Protein AF-A0A4Y7QHL7-F1 (afdb_monomer_lite)

Organism: NCBI:txid50990

Secondary structure (DSSP, 8-state):
-----EEEEEEPTTTHHHHGGG--EE-TT--EEEEEETT--HHHHHHHHHTEE-TT--EEEEEPPTTSPPPPHHHHHHHHHHHHHH-TT--EEEEEPPPTTS---------

Radius of gyration: 14.71 Å; chains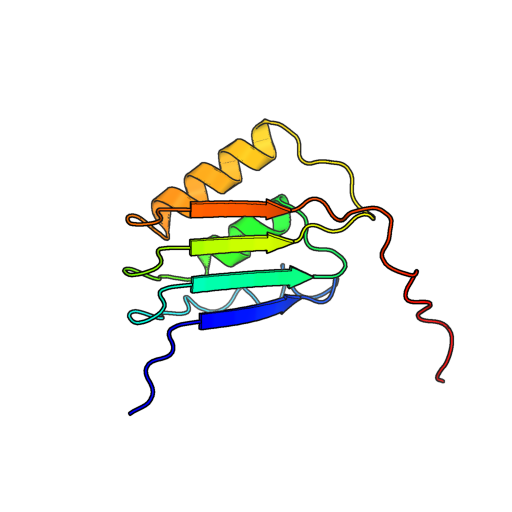: 1; bounding box: 39×30×44 Å

Structure (mmCIF, N/CA/C/O backbone):
data_AF-A0A4Y7QHL7-F1
#
_entry.id   AF-A0A4Y7QHL7-F1
#
loop_
_atom_site.group_PDB
_atom_site.id
_atom_site.type_symbol
_atom_site.label_atom_id
_atom_site.label_alt_id
_atom_site.label_comp_id
_atom_site.label_asym_id
_atom_site.label_entity_id
_atom_site.label_seq_id
_atom_site.pdbx_PDB_ins_code
_atom_site.Cartn_x
_atom_site.Cartn_y
_atom_site.Cartn_z
_atom_site.occupancy
_atom_site.B_iso_or_equiv
_atom_site.auth_seq_id
_atom_site.auth_comp_id
_atom_site.auth_asym_id
_atom_site.auth_atom_id
_atom_site.pdbx_PDB_model_num
ATOM 1 N N . MET A 1 1 ? -24.577 -5.553 9.938 1.00 41.25 1 MET A N 1
ATOM 2 C CA . MET A 1 1 ? -23.718 -4.530 9.308 1.00 41.25 1 MET A CA 1
ATOM 3 C C . MET A 1 1 ? -22.376 -5.187 9.031 1.00 41.25 1 MET A C 1
ATOM 5 O O . MET A 1 1 ? -21.834 -5.781 9.951 1.00 41.25 1 MET A O 1
ATOM 9 N N . ARG A 1 2 ? -21.902 -5.209 7.781 1.00 48.53 2 ARG A N 1
ATOM 10 C CA . ARG A 1 2 ? -20.584 -5.761 7.433 1.00 48.53 2 ARG A CA 1
ATOM 11 C C . ARG A 1 2 ? -19.653 -4.568 7.238 1.00 48.53 2 ARG A C 1
ATOM 13 O O . ARG A 1 2 ? -19.813 -3.848 6.261 1.00 48.53 2 ARG A O 1
ATOM 20 N N . HIS A 1 3 ? -18.790 -4.301 8.215 1.00 60.62 3 HIS A N 1
ATOM 21 C CA . HIS A 1 3 ? -17.778 -3.254 8.090 1.00 60.62 3 HIS A CA 1
ATOM 22 C C . HIS A 1 3 ? -16.747 -3.708 7.055 1.00 60.62 3 HIS A C 1
ATOM 24 O O . HIS A 1 3 ? -16.332 -4.867 7.066 1.00 60.62 3 HIS A O 1
ATOM 30 N N . LEU A 1 4 ? -16.395 -2.828 6.119 1.00 61.91 4 LEU A N 1
ATOM 31 C CA . LEU A 1 4 ? -15.376 -3.116 5.116 1.00 61.91 4 LEU A CA 1
ATOM 32 C C . LEU A 1 4 ? -14.014 -3.085 5.819 1.00 61.91 4 LEU A C 1
ATOM 34 O O . LEU A 1 4 ? -13.562 -2.010 6.203 1.00 61.91 4 LEU A O 1
ATOM 38 N N . ILE A 1 5 ? -13.423 -4.263 6.033 1.00 73.50 5 ILE A N 1
ATOM 39 C CA . ILE A 1 5 ? -12.127 -4.463 6.713 1.00 73.50 5 ILE A CA 1
ATOM 40 C C . ILE A 1 5 ? -10.990 -4.565 5.687 1.00 73.50 5 ILE A C 1
ATOM 42 O O . ILE A 1 5 ? -9.855 -4.189 5.972 1.00 73.50 5 ILE A O 1
ATOM 46 N N . THR A 1 6 ? -11.302 -5.042 4.480 1.00 73.56 6 THR A N 1
ATOM 47 C CA . THR A 1 6 ? -10.349 -5.263 3.388 1.00 73.56 6 THR A CA 1
ATOM 48 C C . THR A 1 6 ? -10.898 -4.683 2.090 1.00 73.56 6 THR A C 1
ATOM 50 O O . THR A 1 6 ? -12.095 -4.810 1.822 1.00 73.56 6 THR A O 1
ATOM 53 N N . LEU A 1 7 ? -10.033 -4.032 1.313 1.00 74.50 7 LEU A N 1
ATOM 54 C CA . LEU A 1 7 ? -10.344 -3.464 0.005 1.00 74.50 7 LEU A CA 1
ATOM 55 C C . LEU A 1 7 ? -9.221 -3.805 -0.971 1.00 74.50 7 LEU A C 1
ATOM 57 O O . LEU A 1 7 ? -8.090 -3.363 -0.769 1.00 74.50 7 LEU A O 1
ATOM 61 N N . ASP A 1 8 ? -9.576 -4.511 -2.040 1.00 69.69 8 ASP A N 1
ATOM 62 C CA . ASP A 1 8 ? -8.670 -4.879 -3.123 1.00 69.69 8 ASP A CA 1
ATOM 63 C C . ASP A 1 8 ? -9.087 -4.121 -4.390 1.00 69.69 8 ASP A C 1
ATOM 65 O O . ASP A 1 8 ? -10.242 -4.202 -4.818 1.00 69.69 8 ASP A O 1
ATOM 69 N N . ILE A 1 9 ? -8.169 -3.341 -4.966 1.00 66.12 9 ILE A N 1
ATOM 70 C CA . ILE A 1 9 ? -8.416 -2.561 -6.188 1.00 66.12 9 ILE A CA 1
ATOM 71 C C . ILE A 1 9 ? -7.452 -3.025 -7.273 1.00 66.12 9 ILE A C 1
ATOM 73 O O . ILE A 1 9 ? -6.239 -2.994 -7.071 1.00 66.12 9 ILE A O 1
ATOM 77 N N . LEU A 1 10 ? -8.004 -3.400 -8.429 1.00 62.56 10 LEU A N 1
ATOM 78 C CA . LEU A 1 10 ? -7.246 -3.689 -9.640 1.00 62.56 10 LEU A CA 1
ATOM 79 C C . LEU A 1 10 ? -7.250 -2.459 -10.558 1.00 62.56 10 LEU A C 1
ATOM 81 O O . LEU A 1 10 ? -8.318 -2.017 -10.979 1.00 62.56 10 LEU A O 1
ATOM 85 N N . PHE A 1 11 ? -6.076 -1.921 -10.884 1.00 62.78 11 PHE A N 1
ATOM 86 C CA . PHE A 1 11 ? -5.939 -0.817 -11.834 1.00 62.78 11 PHE A CA 1
ATOM 87 C C . PHE A 1 11 ? -5.521 -1.313 -13.220 1.00 62.78 11 PHE A C 1
ATOM 89 O O . PHE A 1 11 ? -4.503 -1.996 -13.379 1.00 62.78 11 PHE A O 1
ATOM 96 N N . GLU A 1 12 ? -6.278 -0.906 -14.240 1.00 56.41 12 GLU A N 1
ATOM 97 C CA . GLU A 1 12 ? -5.841 -1.003 -15.630 1.00 56.41 12 GLU A CA 1
ATOM 98 C C . GLU A 1 12 ? -4.874 0.147 -15.981 1.00 56.41 12 GLU A C 1
ATOM 100 O O . GLU A 1 12 ? -4.987 1.246 -15.425 1.00 56.41 12 GLU A O 1
ATOM 105 N N . PRO A 1 13 ? -3.931 -0.062 -16.923 1.00 52.84 13 PRO A N 1
ATOM 106 C CA . PRO A 1 13 ? -2.844 0.879 -17.219 1.00 52.84 13 PRO A CA 1
ATOM 107 C C . PRO A 1 13 ? -3.257 2.306 -17.590 1.00 52.84 13 PRO A C 1
ATOM 109 O O . PRO A 1 13 ? -2.447 3.226 -17.507 1.00 52.84 13 PRO A O 1
ATOM 112 N N . VAL A 1 14 ? -4.497 2.495 -18.034 1.00 53.38 14 VAL A N 1
ATOM 113 C CA . VAL A 1 14 ? -4.973 3.748 -18.632 1.00 53.38 14 VAL A CA 1
ATOM 114 C C . VAL A 1 14 ? -5.631 4.674 -17.597 1.00 53.38 14 VAL A C 1
ATOM 116 O O . VAL A 1 14 ? -5.839 5.856 -17.873 1.00 53.38 14 VAL A O 1
ATOM 119 N N . ASP A 1 15 ? -5.936 4.184 -16.390 1.00 52.84 15 ASP A N 1
ATOM 120 C CA . ASP A 1 15 ? -6.930 4.857 -15.547 1.00 52.84 15 ASP A CA 1
ATOM 121 C C . ASP A 1 15 ? -6.366 5.594 -14.315 1.00 52.84 15 ASP A C 1
ATOM 123 O O . ASP A 1 15 ? -6.934 6.599 -13.896 1.00 52.84 15 ASP A O 1
ATOM 127 N N . VAL A 1 16 ? -5.202 5.215 -13.770 1.00 50.53 16 VAL A N 1
ATOM 128 C CA . VAL A 1 16 ? -4.759 5.689 -12.432 1.00 50.53 16 VAL A CA 1
ATOM 129 C C . VAL A 1 16 ? -4.633 7.218 -12.311 1.00 50.53 16 VAL A C 1
ATOM 131 O O . VAL A 1 16 ? -5.030 7.804 -11.305 1.00 50.53 16 VAL A O 1
ATOM 134 N N . ALA A 1 17 ? -4.133 7.903 -13.344 1.00 47.50 17 ALA A N 1
ATOM 135 C CA . ALA A 1 17 ? -3.999 9.365 -13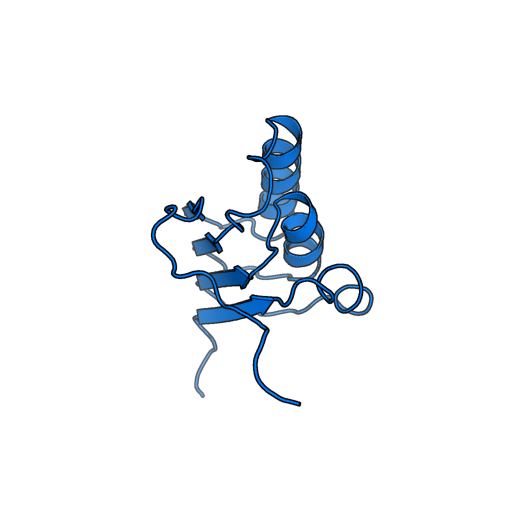.329 1.00 47.50 17 ALA A CA 1
ATOM 136 C C . ALA A 1 17 ? -5.312 10.111 -13.660 1.00 47.50 17 ALA A C 1
ATOM 138 O O . ALA A 1 17 ? -5.424 11.320 -13.418 1.00 47.50 17 ALA A O 1
ATOM 139 N N . THR A 1 18 ? -6.292 9.411 -14.237 1.00 48.75 18 THR A N 1
ATOM 140 C CA . THR A 1 18 ? -7.497 9.994 -14.844 1.00 48.75 18 THR A CA 1
ATOM 141 C C . THR A 1 18 ? -8.719 9.849 -13.939 1.00 48.75 18 THR A C 1
ATOM 143 O O . THR A 1 18 ? -9.465 10.818 -13.775 1.00 48.75 18 THR A O 1
ATOM 146 N N . THR A 1 19 ? -8.898 8.698 -13.283 1.00 50.69 19 THR A N 1
ATOM 147 C CA . THR A 1 19 ? -10.046 8.435 -12.392 1.00 50.69 19 THR A CA 1
ATOM 148 C C . THR A 1 19 ? -9.881 9.016 -10.990 1.00 50.69 19 THR A C 1
ATOM 150 O O . THR A 1 19 ? -10.871 9.378 -10.356 1.00 50.69 19 THR A O 1
ATOM 153 N N . VAL A 1 20 ? -8.648 9.198 -10.512 1.00 53.44 20 VAL A N 1
ATOM 154 C CA . VAL A 1 20 ? -8.380 9.642 -9.132 1.00 53.44 20 VAL A CA 1
ATOM 155 C C . VAL A 1 20 ? -8.566 11.161 -8.931 1.00 53.44 20 VAL A C 1
ATOM 157 O O . VAL A 1 20 ? -8.686 11.656 -7.813 1.00 53.44 20 VAL A O 1
ATOM 160 N N . LYS A 1 21 ? -8.716 11.934 -10.013 1.00 49.47 21 LYS A N 1
ATOM 161 C CA . LYS A 1 21 ? -8.805 13.407 -9.980 1.00 49.47 21 LYS A CA 1
ATOM 162 C C . LYS A 1 21 ? -10.089 14.016 -9.384 1.00 49.47 21 LYS A C 1
ATOM 164 O O . LYS A 1 21 ? -10.248 15.232 -9.489 1.00 49.47 21 LYS A O 1
ATOM 169 N N . ARG A 1 22 ? -11.033 13.259 -8.802 1.00 51.72 22 ARG A N 1
ATOM 170 C CA . ARG A 1 22 ? -12.349 13.832 -8.416 1.00 51.72 22 ARG A CA 1
ATOM 171 C C . ARG A 1 22 ? -12.876 13.586 -7.003 1.00 51.72 22 ARG A C 1
ATOM 173 O O . ARG A 1 22 ? -13.922 14.150 -6.690 1.00 51.72 22 ARG A O 1
ATOM 180 N N . GLY A 1 23 ? -12.185 12.873 -6.118 1.00 58.44 23 GLY A N 1
ATOM 181 C CA . GLY A 1 23 ? -12.666 12.786 -4.736 1.00 58.44 23 GLY A CA 1
ATOM 182 C C . GLY A 1 23 ? -11.736 12.061 -3.778 1.00 58.44 23 GLY A C 1
ATOM 183 O O . GLY A 1 23 ? -11.033 11.140 -4.174 1.00 58.44 23 GLY A O 1
ATOM 184 N N . ILE A 1 24 ? -11.779 12.482 -2.512 1.00 68.19 24 ILE A N 1
ATOM 185 C CA . ILE A 1 24 ? -11.178 11.755 -1.394 1.00 68.19 24 ILE A CA 1
ATOM 186 C C . ILE A 1 24 ? -12.151 10.641 -0.995 1.00 68.19 24 ILE A C 1
ATOM 188 O O . ILE A 1 24 ? -13.307 10.903 -0.652 1.00 68.19 24 ILE A O 1
ATOM 192 N N . ILE A 1 25 ? -11.691 9.396 -1.047 1.00 74.75 25 ILE A N 1
ATOM 193 C CA . ILE A 1 25 ? -12.432 8.214 -0.619 1.00 74.75 25 ILE A CA 1
ATOM 194 C C . ILE A 1 25 ? -12.140 7.991 0.868 1.00 74.75 25 ILE A C 1
ATOM 196 O O . ILE A 1 25 ? -11.030 7.630 1.251 1.00 74.75 25 ILE A O 1
ATOM 200 N N . ARG A 1 26 ? -13.151 8.210 1.716 1.00 75.75 26 ARG A N 1
ATOM 201 C CA . ARG A 1 26 ? -13.063 8.008 3.171 1.00 75.75 26 ARG A CA 1
ATOM 202 C C . ARG A 1 26 ? -13.545 6.618 3.552 1.00 75.75 26 ARG A C 1
ATOM 204 O O . ARG A 1 26 ? -14.721 6.305 3.362 1.00 75.75 26 ARG A O 1
ATOM 211 N N . LEU A 1 27 ? -12.663 5.804 4.126 1.00 79.38 27 LEU A N 1
ATOM 212 C CA . LEU A 1 27 ? -12.982 4.441 4.569 1.00 79.38 27 LEU A CA 1
ATOM 213 C C . LEU A 1 27 ? -12.497 4.217 6.008 1.00 79.38 27 LEU A C 1
ATOM 215 O O . LEU A 1 27 ? -11.507 3.525 6.239 1.00 79.38 27 LEU A O 1
ATOM 219 N N . PRO A 1 28 ? -13.208 4.768 7.008 1.00 74.31 28 PRO A N 1
ATOM 220 C CA . PRO A 1 28 ? -12.738 4.784 8.391 1.00 74.31 28 PRO A CA 1
ATOM 221 C C . PRO A 1 28 ? -12.681 3.398 9.043 1.00 74.31 28 PRO A C 1
ATOM 223 O O . PRO A 1 28 ? -12.034 3.250 10.067 1.00 74.31 28 PRO A O 1
ATOM 226 N N . SER A 1 29 ? -13.347 2.374 8.499 1.00 82.00 29 SER A N 1
ATOM 227 C CA . SER A 1 29 ? -13.290 1.005 9.037 1.00 82.00 29 SER A CA 1
ATOM 228 C C . SER A 1 29 ? -12.250 0.110 8.363 1.00 82.00 29 SER A C 1
ATOM 230 O O . SER A 1 29 ? -12.164 -1.065 8.713 1.00 82.00 29 SER A O 1
ATOM 232 N N . LEU A 1 30 ? -11.529 0.619 7.360 1.00 81.94 30 LEU A N 1
ATOM 233 C CA . LEU A 1 30 ? -10.635 -0.196 6.550 1.00 81.94 30 LEU A CA 1
ATOM 234 C C . LEU A 1 30 ? -9.345 -0.497 7.316 1.00 81.94 30 LEU A C 1
ATOM 236 O O . LEU A 1 30 ? -8.613 0.423 7.663 1.00 81.94 30 LEU A O 1
ATOM 240 N N . GLU A 1 31 ? -9.052 -1.777 7.542 1.00 83.56 31 GLU A N 1
ATOM 241 C CA . GLU A 1 31 ? -7.835 -2.215 8.240 1.00 83.56 31 GLU A CA 1
ATOM 242 C C . GLU A 1 31 ? -6.736 -2.651 7.268 1.00 83.56 31 GLU A C 1
ATOM 244 O O . GLU A 1 31 ? -5.548 -2.526 7.572 1.00 83.56 31 GLU A O 1
ATOM 249 N N . LYS A 1 32 ? -7.124 -3.175 6.101 1.00 82.44 32 LYS A N 1
ATOM 250 C CA . LYS A 1 32 ? -6.208 -3.679 5.077 1.00 82.44 32 LYS A CA 1
ATOM 251 C C . LYS A 1 32 ? -6.590 -3.166 3.697 1.00 82.44 32 LYS A C 1
ATOM 253 O O . LYS A 1 32 ? -7.768 -3.157 3.340 1.00 82.44 32 LYS A O 1
ATOM 258 N N . ARG A 1 33 ? -5.587 -2.795 2.909 1.00 79.12 33 ARG A N 1
ATOM 259 C CA . ARG A 1 33 ? -5.761 -2.355 1.528 1.00 79.12 33 ARG A CA 1
ATOM 260 C C . ARG A 1 33 ? -4.729 -3.016 0.633 1.00 79.12 33 ARG A C 1
ATOM 262 O O . ARG A 1 33 ? -3.541 -2.956 0.942 1.00 79.12 33 ARG A O 1
ATOM 269 N N . THR A 1 34 ? -5.205 -3.546 -0.483 1.00 79.50 34 THR A N 1
ATOM 270 C CA . THR A 1 34 ? -4.373 -4.122 -1.535 1.00 79.50 34 THR A CA 1
ATOM 271 C C . THR A 1 34 ? -4.607 -3.363 -2.831 1.00 79.50 34 THR A C 1
ATOM 273 O O . THR A 1 34 ? -5.749 -3.095 -3.219 1.00 79.50 34 THR A O 1
ATOM 276 N N . ILE A 1 35 ? -3.523 -2.991 -3.499 1.00 75.06 35 ILE A N 1
ATOM 277 C CA . ILE A 1 35 ? -3.543 -2.390 -4.825 1.00 75.06 35 ILE A CA 1
ATOM 278 C C . ILE A 1 35 ? -2.764 -3.298 -5.770 1.00 75.06 35 ILE A C 1
ATOM 280 O O . ILE A 1 35 ? -1.559 -3.467 -5.621 1.00 75.06 35 ILE A O 1
ATOM 284 N N . CYS A 1 36 ? -3.446 -3.833 -6.772 1.00 68.25 36 CYS A N 1
ATOM 285 C CA . CYS A 1 36 ? -2.833 -4.637 -7.824 1.00 68.25 36 CYS A CA 1
ATOM 286 C C . CYS A 1 36 ? -3.044 -3.930 -9.167 1.00 68.25 36 CYS A C 1
ATOM 288 O O . CYS A 1 36 ? -4.043 -3.233 -9.358 1.00 68.25 36 CYS A O 1
ATOM 290 N N . GLY A 1 37 ? -2.151 -4.098 -10.141 1.00 63.75 37 GLY A N 1
ATOM 291 C CA . GLY A 1 37 ? -2.402 -3.541 -11.471 1.00 63.75 37 GLY A CA 1
ATOM 292 C C . GLY A 1 37 ? -1.332 -3.847 -12.507 1.00 63.75 37 GLY A C 1
ATOM 293 O O . GLY A 1 37 ? -0.138 -3.810 -12.224 1.00 63.75 37 GLY A O 1
ATOM 294 N N . ILE A 1 38 ? -1.775 -4.070 -13.748 1.00 55.09 38 ILE A N 1
ATOM 295 C CA . ILE A 1 38 ? -0.924 -4.473 -14.885 1.00 55.09 38 ILE A CA 1
ATOM 296 C C . ILE A 1 38 ? 0.120 -3.395 -15.240 1.00 55.09 38 ILE A C 1
ATOM 298 O O . ILE A 1 38 ? 1.162 -3.717 -15.806 1.00 55.09 38 ILE A O 1
ATOM 302 N N . ALA A 1 39 ? -0.098 -2.132 -14.858 1.00 58.53 39 ALA A N 1
ATOM 303 C CA . ALA A 1 39 ? 0.898 -1.058 -14.963 1.00 58.53 39 ALA A CA 1
ATOM 304 C C . ALA A 1 39 ? 1.044 -0.259 -13.660 1.00 58.53 39 ALA A C 1
ATOM 306 O O . ALA A 1 39 ? 1.267 0.951 -13.688 1.00 58.53 39 ALA A O 1
ATOM 307 N N . CYS A 1 40 ? 0.890 -0.923 -12.513 1.00 67.88 40 CYS A N 1
ATOM 308 C CA . CYS A 1 40 ? 1.075 -0.262 -11.232 1.00 67.88 40 CYS A CA 1
ATOM 309 C C . CYS A 1 40 ? 2.559 0.092 -11.047 1.00 67.88 40 CYS A C 1
ATOM 311 O O . CYS A 1 40 ? 3.411 -0.774 -10.850 1.00 67.88 40 CYS A O 1
ATOM 313 N N . VAL A 1 41 ? 2.870 1.380 -11.162 1.00 72.19 41 VAL A N 1
ATOM 314 C CA . VAL A 1 41 ? 4.203 1.956 -10.939 1.00 72.19 41 VAL A CA 1
ATOM 315 C C . VAL A 1 41 ? 4.182 2.790 -9.672 1.00 72.19 41 VAL A C 1
ATOM 317 O O . VAL A 1 41 ? 3.140 3.342 -9.317 1.00 72.19 41 VAL A O 1
ATOM 320 N N . VAL A 1 42 ? 5.317 2.940 -8.993 1.00 73.44 42 VAL A N 1
ATOM 321 C CA . VAL A 1 42 ? 5.366 3.690 -7.724 1.00 73.44 42 VAL A CA 1
ATOM 322 C C . VAL A 1 42 ? 4.842 5.122 -7.872 1.00 73.44 42 VAL A C 1
ATOM 324 O O . VAL A 1 42 ? 4.052 5.576 -7.048 1.00 73.44 42 VAL A O 1
ATOM 327 N N . SER A 1 43 ? 5.156 5.798 -8.977 1.00 72.94 43 SER A N 1
ATOM 328 C CA . SER A 1 43 ? 4.640 7.143 -9.264 1.00 72.94 43 SER A CA 1
ATOM 329 C C . SER A 1 43 ? 3.113 7.205 -9.424 1.00 72.94 43 SER A C 1
ATOM 331 O O . SER A 1 43 ? 2.512 8.249 -9.184 1.00 72.94 43 SER A O 1
ATOM 333 N N . SER A 1 44 ? 2.465 6.092 -9.779 1.00 74.19 44 SER A N 1
ATOM 334 C CA . SER A 1 44 ? 1.003 5.972 -9.863 1.00 74.19 44 SER A CA 1
ATOM 335 C C . SER A 1 44 ? 0.354 5.598 -8.525 1.00 74.19 44 SER A C 1
ATOM 337 O O . SER A 1 44 ? -0.829 5.867 -8.323 1.00 74.19 44 SER A O 1
ATOM 339 N N . LEU A 1 45 ? 1.125 5.047 -7.579 1.00 76.75 45 LEU A N 1
ATOM 340 C CA . LEU A 1 45 ? 0.639 4.746 -6.232 1.00 76.75 45 LEU A CA 1
ATOM 341 C C . LEU A 1 45 ? 0.423 6.012 -5.409 1.00 76.75 45 LEU A C 1
ATOM 343 O O . LEU A 1 45 ? -0.563 6.075 -4.689 1.00 76.75 45 LEU A O 1
ATOM 347 N N . ILE A 1 46 ? 1.287 7.021 -5.544 1.00 80.25 46 ILE A N 1
ATOM 348 C CA . ILE A 1 46 ? 1.186 8.288 -4.799 1.00 80.25 46 ILE A CA 1
ATOM 349 C C . ILE A 1 46 ? -0.212 8.922 -4.928 1.00 80.25 46 ILE A C 1
ATOM 351 O O . ILE A 1 46 ? -0.889 9.059 -3.912 1.00 80.25 46 ILE A O 1
ATOM 355 N N . PRO A 1 47 ? -0.738 9.213 -6.137 1.00 76.38 47 PRO A N 1
ATOM 356 C CA . PRO A 1 47 ? -2.087 9.762 -6.249 1.00 76.38 47 PRO A CA 1
ATOM 357 C C . PRO A 1 47 ? -3.162 8.800 -5.715 1.00 76.38 47 PRO A C 1
ATOM 359 O O . PRO A 1 47 ? -4.157 9.248 -5.150 1.00 76.38 47 PRO A O 1
ATOM 362 N N . ALA A 1 48 ? -2.973 7.481 -5.841 1.00 76.44 48 ALA A N 1
ATOM 363 C CA . ALA A 1 48 ? -3.897 6.484 -5.293 1.00 76.44 48 ALA A CA 1
ATOM 364 C C . ALA A 1 48 ? -3.841 6.366 -3.756 1.00 76.44 48 ALA A C 1
ATOM 366 O O . ALA A 1 48 ? -4.803 5.892 -3.143 1.00 76.44 48 ALA A O 1
ATOM 367 N N . VAL A 1 49 ? -2.736 6.760 -3.126 1.00 80.56 49 VAL A N 1
ATOM 368 C CA . VAL A 1 49 ? -2.583 6.889 -1.673 1.00 80.56 49 VAL A CA 1
ATOM 369 C C . VAL A 1 49 ? -3.215 8.198 -1.211 1.00 80.56 49 VAL A C 1
ATOM 371 O O . VAL A 1 49 ? -4.051 8.170 -0.312 1.00 80.56 49 VAL A O 1
ATOM 374 N N . ASP A 1 50 ? -2.912 9.310 -1.880 1.00 80.75 50 ASP A N 1
ATOM 375 C CA . ASP A 1 50 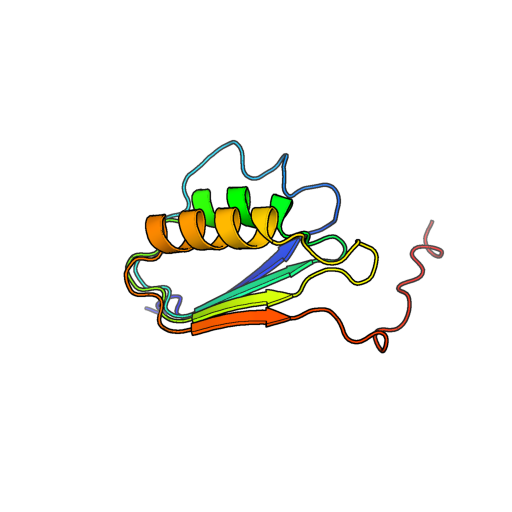? -3.438 10.643 -1.551 1.00 80.75 50 ASP A CA 1
ATOM 376 C C . ASP A 1 50 ? -4.967 10.725 -1.672 1.00 80.75 50 ASP A C 1
ATOM 378 O O . ASP A 1 50 ? -5.627 11.486 -0.965 1.00 80.75 50 ASP A O 1
ATOM 382 N N . ALA A 1 51 ? -5.562 9.930 -2.560 1.00 79.88 51 ALA A N 1
ATOM 383 C CA . ALA A 1 51 ? -7.006 9.915 -2.747 1.00 79.88 51 ALA A CA 1
ATOM 384 C C . ALA A 1 51 ? -7.784 9.134 -1.688 1.00 79.88 51 ALA A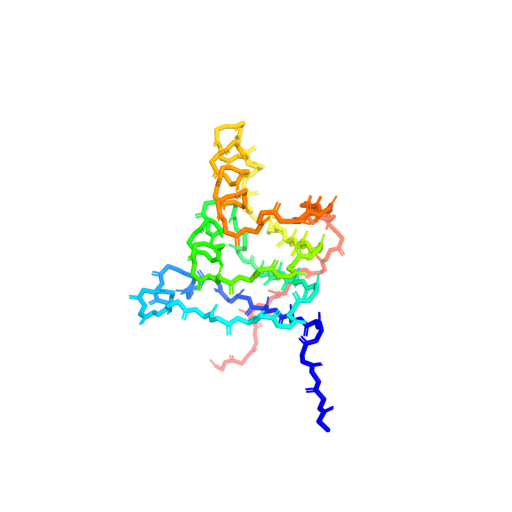 C 1
ATOM 386 O O . ALA A 1 51 ? -9.013 9.146 -1.724 1.00 79.88 51 ALA A O 1
ATOM 387 N N . PHE A 1 52 ? -7.117 8.438 -0.768 1.00 77.69 52 PHE A N 1
ATOM 388 C CA . PHE A 1 52 ? -7.785 7.652 0.261 1.00 77.69 52 PHE A CA 1
ATOM 389 C C . PHE A 1 52 ? -7.407 8.161 1.643 1.00 77.69 52 PHE A C 1
ATOM 391 O O . PHE A 1 52 ? -6.238 8.216 2.003 1.00 77.69 52 PHE A O 1
ATOM 398 N N . GLU A 1 53 ? -8.425 8.459 2.439 1.00 79.88 53 GLU A N 1
ATOM 399 C CA . GLU A 1 53 ? -8.279 8.842 3.839 1.00 79.88 53 GLU A CA 1
ATOM 400 C C . GLU A 1 53 ? -8.795 7.671 4.685 1.00 79.88 53 GLU A C 1
ATOM 402 O O . GLU A 1 53 ? -10.001 7.383 4.729 1.00 79.88 53 GLU A O 1
ATOM 407 N N . CYS A 1 54 ? -7.857 6.935 5.285 1.00 80.94 54 CYS A N 1
ATOM 408 C CA . CYS A 1 54 ? -8.135 5.711 6.033 1.00 80.94 54 CYS A CA 1
ATOM 409 C C . CYS A 1 54 ? -7.444 5.759 7.400 1.00 80.94 54 CYS A C 1
ATOM 411 O O . CYS A 1 54 ? -6.331 5.260 7.564 1.00 80.94 54 CYS A O 1
ATOM 413 N N . ASP A 1 55 ? -8.143 6.298 8.398 1.00 81.75 55 ASP A N 1
ATOM 414 C CA . ASP A 1 55 ? -7.602 6.486 9.753 1.00 81.75 55 ASP A CA 1
ATOM 415 C C . ASP A 1 55 ? -7.202 5.182 10.450 1.00 81.75 55 ASP A C 1
ATOM 417 O O . ASP A 1 55 ? -6.368 5.199 11.350 1.00 81.75 55 ASP A O 1
ATOM 421 N N . ASN A 1 56 ? -7.805 4.055 10.056 1.00 84.69 56 ASN A N 1
ATOM 422 C CA . ASN A 1 56 ? -7.602 2.756 10.695 1.00 84.69 56 ASN A CA 1
ATOM 423 C C . ASN A 1 56 ? -6.784 1.762 9.857 1.00 84.69 56 ASN A C 1
ATOM 425 O O . ASN A 1 56 ? -6.705 0.582 10.214 1.00 84.69 56 ASN A O 1
ATOM 429 N N . LEU A 1 57 ? -6.162 2.216 8.763 1.00 86.38 57 LEU A N 1
ATOM 430 C CA . LEU A 1 57 ? -5.411 1.325 7.886 1.00 86.38 57 LEU A CA 1
ATOM 431 C C . LEU A 1 57 ? -4.138 0.827 8.579 1.00 86.38 57 LEU A C 1
ATOM 433 O O . LEU A 1 57 ? -3.250 1.606 8.907 1.00 86.38 57 LEU A O 1
ATOM 437 N N . GLN A 1 58 ? -4.034 -0.487 8.772 1.00 86.88 58 GLN A N 1
ATOM 438 C CA . GLN A 1 58 ? -2.891 -1.134 9.421 1.00 86.88 58 GLN A CA 1
ATOM 439 C C . GLN A 1 58 ? -1.958 -1.814 8.419 1.00 86.88 58 GLN A C 1
ATOM 441 O O . GLN A 1 58 ? -0.761 -1.924 8.690 1.00 86.88 58 GLN A O 1
ATOM 446 N N . VAL A 1 59 ? -2.491 -2.274 7.284 1.00 85.44 59 VAL A N 1
ATOM 447 C CA . VAL A 1 59 ? -1.722 -2.966 6.244 1.00 85.44 59 VAL A CA 1
ATOM 448 C C . VAL A 1 59 ? -2.016 -2.353 4.882 1.00 85.44 59 VAL A C 1
ATOM 450 O O . VAL A 1 59 ? -3.175 -2.271 4.474 1.00 85.44 59 VAL A O 1
ATOM 453 N N . PHE A 1 60 ? -0.957 -1.974 4.175 1.00 85.31 60 PHE A N 1
ATOM 454 C CA . PHE A 1 60 ? -1.003 -1.537 2.789 1.00 85.31 60 PHE A CA 1
ATOM 455 C C . PHE A 1 60 ? -0.114 -2.462 1.972 1.00 85.31 60 PHE A C 1
ATOM 457 O O . PHE A 1 60 ? 1.058 -2.659 2.294 1.00 85.31 60 PHE A O 1
ATOM 464 N N . HIS A 1 61 ? -0.680 -3.032 0.922 1.00 85.12 61 HIS A N 1
ATOM 465 C CA . HIS A 1 61 ? 0.015 -3.908 -0.002 1.00 85.12 61 HIS A CA 1
ATOM 466 C C . HIS A 1 61 ? -0.168 -3.366 -1.412 1.00 85.12 61 HIS A C 1
ATOM 468 O O . HIS A 1 61 ? -1.284 -3.036 -1.809 1.00 85.12 61 HIS A O 1
ATOM 474 N N . ALA A 1 62 ? 0.928 -3.236 -2.149 1.00 82.06 62 ALA A N 1
ATOM 475 C CA . ALA A 1 62 ? 0.885 -2.928 -3.562 1.00 82.06 62 ALA A CA 1
ATOM 476 C C . ALA A 1 62 ? 1.766 -3.888 -4.358 1.00 82.06 62 ALA A C 1
ATOM 478 O O . ALA A 1 62 ? 2.933 -4.099 -4.026 1.00 82.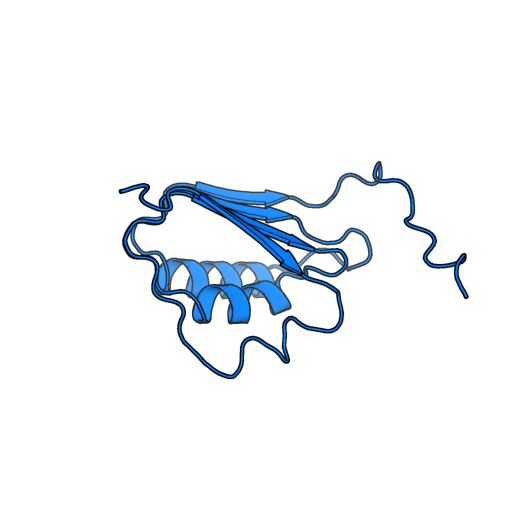06 62 ALA A O 1
ATOM 479 N N . GLU A 1 63 ? 1.194 -4.425 -5.429 1.00 81.69 63 GLU A N 1
ATOM 480 C CA . GLU A 1 63 ? 1.885 -5.247 -6.416 1.00 81.69 63 GLU A CA 1
ATOM 481 C C . GLU A 1 63 ? 2.249 -4.365 -7.609 1.00 81.69 63 GLU A C 1
ATOM 483 O O . GLU A 1 63 ? 1.379 -3.798 -8.279 1.00 81.69 63 GLU A O 1
ATOM 488 N N . LEU A 1 64 ? 3.549 -4.205 -7.849 1.00 75.75 64 LEU A N 1
ATOM 489 C CA . LEU A 1 64 ? 4.069 -3.425 -8.965 1.00 75.75 64 LEU A CA 1
ATOM 490 C C . LEU A 1 64 ? 3.977 -4.222 -10.276 1.00 75.75 64 LEU A C 1
ATOM 492 O O . LEU A 1 64 ? 3.787 -5.434 -10.279 1.00 75.75 64 LEU A O 1
ATOM 496 N N . SER A 1 65 ? 4.113 -3.542 -11.412 1.00 73.00 65 SER A N 1
ATOM 497 C CA . SER A 1 65 ? 4.183 -4.183 -12.732 1.00 73.00 65 SER A CA 1
ATOM 498 C C . SER A 1 65 ? 5.614 -4.581 -13.113 1.00 73.00 65 SER A C 1
ATOM 500 O O . SER A 1 65 ? 6.550 -3.820 -12.880 1.00 73.00 65 SER A O 1
ATOM 502 N N . SER A 1 66 ? 5.781 -5.746 -13.758 1.00 65.12 66 SER A N 1
ATOM 503 C CA . SER A 1 66 ? 7.081 -6.283 -14.213 1.00 65.12 66 SER A CA 1
ATOM 504 C C . SER A 1 66 ? 7.569 -5.584 -15.472 1.00 65.12 66 SER A C 1
ATOM 506 O O . SER A 1 66 ? 8.738 -5.670 -15.838 1.00 65.12 66 SER A O 1
ATOM 508 N N . VAL A 1 67 ? 6.647 -4.900 -16.148 1.00 64.12 67 VAL A N 1
ATOM 509 C CA . VAL A 1 67 ? 6.875 -4.228 -17.424 1.00 64.12 67 VAL A CA 1
ATOM 510 C C . VAL A 1 67 ? 7.580 -2.885 -17.216 1.00 64.12 67 VAL A C 1
ATOM 512 O O . VAL A 1 67 ? 8.019 -2.262 -18.180 1.00 64.12 67 VAL A O 1
ATOM 515 N N . VAL A 1 68 ? 7.705 -2.425 -15.967 1.00 64.06 68 VAL A N 1
ATOM 516 C CA . VAL A 1 68 ? 8.258 -1.109 -15.651 1.00 64.06 68 VAL A CA 1
ATOM 517 C C . VAL A 1 68 ? 9.550 -1.233 -14.860 1.00 64.06 68 VAL A C 1
ATOM 519 O O . VAL A 1 68 ? 9.729 -2.144 -14.055 1.00 64.06 68 VAL A O 1
ATOM 522 N N . SER A 1 69 ? 10.469 -0.303 -15.122 1.00 65.94 69 SER A N 1
ATOM 523 C CA . SER A 1 69 ? 11.728 -0.177 -14.400 1.00 65.94 69 SER A CA 1
ATOM 524 C C . SER A 1 69 ? 11.504 -0.201 -12.883 1.00 65.94 69 SER A C 1
ATOM 526 O O . SER A 1 69 ? 10.533 0.397 -12.406 1.00 65.94 69 SER A O 1
ATOM 528 N N . PRO A 1 70 ? 12.417 -0.827 -12.118 1.00 68.31 70 PRO A N 1
ATOM 529 C CA . PRO A 1 70 ? 12.386 -0.756 -10.666 1.00 68.31 70 PRO A CA 1
ATOM 530 C C . PRO A 1 70 ? 12.318 0.704 -10.199 1.00 68.31 70 PRO A C 1
ATOM 532 O O . PRO A 1 70 ? 12.958 1.560 -10.820 1.00 68.31 70 PRO A O 1
ATOM 535 N N . PRO A 1 71 ? 11.571 1.002 -9.124 1.00 72.31 71 PRO A N 1
ATOM 536 C CA . PRO A 1 71 ? 11.467 2.362 -8.619 1.00 72.31 71 PRO A CA 1
ATOM 537 C C . PRO A 1 71 ? 12.828 2.882 -8.157 1.00 72.31 71 PRO A C 1
ATOM 539 O O . PRO A 1 71 ? 13.616 2.152 -7.544 1.00 72.31 71 PRO A O 1
ATOM 542 N N . GLY A 1 72 ? 13.100 4.154 -8.447 1.00 79.44 72 GLY A N 1
ATOM 543 C CA . GLY A 1 72 ? 14.277 4.832 -7.923 1.00 79.44 72 GLY A CA 1
ATOM 544 C C . GLY A 1 72 ? 14.141 5.104 -6.419 1.00 79.44 72 GLY A C 1
ATOM 545 O O . GLY A 1 72 ? 13.032 5.083 -5.880 1.00 79.44 72 GLY A O 1
ATOM 546 N N . PRO A 1 73 ? 15.247 5.416 -5.721 1.00 80.19 73 PRO A N 1
ATOM 547 C CA . PRO A 1 73 ? 15.203 5.787 -4.305 1.00 80.19 73 PRO A CA 1
ATOM 548 C C . PRO A 1 73 ? 14.252 6.960 -4.022 1.00 80.19 73 PRO A C 1
ATOM 550 O O . PRO A 1 73 ? 13.500 6.920 -3.054 1.00 80.19 73 PRO A O 1
ATOM 553 N N . GLU A 1 74 ? 14.239 7.960 -4.907 1.00 85.62 74 GLU A N 1
ATOM 554 C CA . GLU A 1 74 ? 13.374 9.142 -4.800 1.00 85.62 74 GLU A CA 1
ATOM 555 C C . GLU A 1 74 ? 11.884 8.787 -4.941 1.00 85.62 74 GLU A C 1
ATOM 557 O O . GLU A 1 74 ? 11.042 9.337 -4.234 1.00 85.62 74 GLU A O 1
ATOM 562 N N . ASP A 1 75 ? 11.538 7.831 -5.810 1.00 81.38 75 ASP A N 1
ATOM 563 C CA . ASP A 1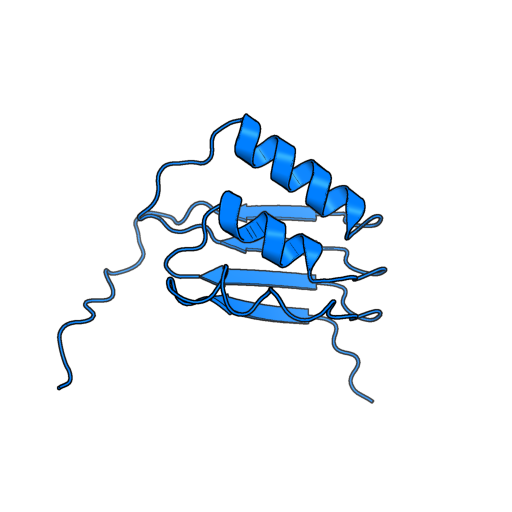 75 ? 10.152 7.376 -5.979 1.00 81.38 75 ASP A CA 1
ATOM 564 C C . ASP A 1 75 ? 9.638 6.698 -4.704 1.00 81.38 75 ASP A C 1
ATOM 566 O O . ASP A 1 75 ? 8.510 6.939 -4.266 1.00 81.38 75 ASP A O 1
ATOM 570 N N . VAL A 1 76 ? 10.481 5.861 -4.091 1.00 81.62 76 VAL A N 1
ATOM 571 C CA . VAL A 1 76 ? 10.159 5.164 -2.840 1.00 81.62 76 VAL A CA 1
ATOM 572 C C . VAL A 1 76 ? 10.018 6.157 -1.689 1.00 81.62 76 VAL A C 1
ATOM 574 O O . VAL A 1 76 ? 9.071 6.051 -0.911 1.00 81.62 76 VAL A O 1
ATOM 577 N N . GLU A 1 77 ? 10.913 7.140 -1.588 1.00 86.38 77 GLU A N 1
ATOM 578 C CA . GLU A 1 77 ? 10.838 8.187 -0.566 1.00 86.38 77 GLU A CA 1
ATOM 579 C C . GLU A 1 77 ? 9.528 8.980 -0.670 1.00 86.38 77 GLU A C 1
ATOM 581 O O . GLU A 1 77 ? 8.802 9.112 0.318 1.00 86.38 77 GLU A O 1
ATOM 586 N N . ASN A 1 78 ? 9.170 9.427 -1.876 1.00 86.62 78 ASN A N 1
ATOM 587 C CA . ASN A 1 78 ? 7.925 10.158 -2.113 1.00 86.62 78 ASN A CA 1
ATOM 588 C C . ASN A 1 78 ? 6.685 9.324 -1.758 1.00 86.62 78 ASN A C 1
ATOM 590 O O . ASN A 1 78 ? 5.736 9.841 -1.160 1.00 86.62 78 ASN A O 1
ATOM 594 N N . LEU A 1 79 ? 6.699 8.025 -2.070 1.00 84.56 79 LEU A N 1
ATOM 595 C CA . LEU A 1 79 ? 5.622 7.115 -1.687 1.00 84.56 79 LEU A CA 1
ATOM 596 C C . LEU A 1 79 ? 5.504 6.975 -0.165 1.00 84.56 79 LEU A C 1
ATOM 598 O O . LEU A 1 79 ? 4.397 7.031 0.367 1.00 84.56 79 LEU A O 1
ATOM 602 N N . LEU A 1 80 ? 6.623 6.818 0.545 1.00 85.88 80 LEU A N 1
ATOM 603 C CA . LEU A 1 80 ? 6.623 6.707 2.005 1.00 85.88 80 LEU A CA 1
ATOM 604 C C . LEU A 1 80 ? 6.089 7.977 2.675 1.00 85.88 80 LEU A C 1
ATOM 606 O O . LEU A 1 80 ? 5.317 7.880 3.630 1.00 85.88 80 LEU A O 1
ATOM 610 N N . ILE A 1 81 ? 6.453 9.152 2.156 1.00 87.56 81 ILE A N 1
ATOM 611 C CA . ILE A 1 81 ? 5.946 10.443 2.640 1.00 87.56 81 ILE A CA 1
ATOM 612 C C . ILE A 1 81 ? 4.422 10.519 2.470 1.00 87.56 81 ILE A C 1
ATOM 614 O O . ILE A 1 81 ? 3.717 10.847 3.426 1.00 87.56 81 ILE A O 1
ATOM 618 N N . SER A 1 82 ? 3.912 10.173 1.284 1.00 85.94 82 SER A N 1
ATOM 619 C CA . SER A 1 82 ? 2.470 10.154 0.995 1.00 85.94 82 SER A CA 1
ATOM 620 C C . SER A 1 82 ? 1.727 9.158 1.899 1.00 85.94 82 SER A C 1
ATOM 622 O O . SER A 1 82 ? 0.754 9.520 2.562 1.00 85.94 82 SER A O 1
ATOM 624 N N . ILE A 1 83 ? 2.248 7.934 2.050 1.00 85.62 83 ILE A N 1
ATOM 625 C CA . ILE A 1 83 ? 1.674 6.899 2.924 1.00 85.62 83 ILE A CA 1
ATOM 626 C C . ILE A 1 83 ? 1.605 7.359 4.380 1.00 85.62 83 ILE A C 1
ATOM 628 O O . ILE A 1 83 ? 0.581 7.168 5.033 1.00 85.62 83 ILE A O 1
ATOM 632 N N . HIS A 1 84 ? 2.673 7.969 4.891 1.00 84.69 84 HIS A N 1
ATOM 633 C CA . HIS A 1 84 ? 2.703 8.454 6.267 1.00 84.69 84 HIS A CA 1
ATOM 634 C C . HIS A 1 84 ? 1.693 9.591 6.493 1.00 84.69 84 HIS A C 1
ATOM 636 O O . HIS A 1 84 ? 1.119 9.700 7.577 1.00 84.69 84 HIS A O 1
ATOM 642 N N . GLY A 1 85 ? 1.462 10.434 5.482 1.00 83.75 85 GLY A N 1
ATOM 643 C CA . GLY A 1 85 ? 0.442 11.482 5.525 1.00 83.75 85 GLY A CA 1
ATOM 644 C C . GLY A 1 85 ? -0.988 10.934 5.524 1.00 83.75 85 GLY A C 1
ATOM 645 O O . GLY A 1 85 ? -1.820 11.413 6.292 1.00 83.75 85 GLY A O 1
ATOM 646 N N . SER A 1 86 ? -1.263 9.921 4.700 1.00 82.75 86 SER A N 1
ATOM 647 C CA . SER A 1 86 ? -2.614 9.372 4.515 1.00 82.75 86 SER A CA 1
ATOM 648 C C . SER A 1 86 ? -3.003 8.291 5.530 1.00 82.75 86 SER A C 1
ATOM 650 O O . SER A 1 86 ? -4.188 8.136 5.832 1.00 82.75 86 SER A O 1
ATOM 652 N N . PHE A 1 87 ? -2.033 7.531 6.055 1.00 87.38 87 PHE A N 1
ATOM 653 C CA . PHE A 1 87 ? -2.251 6.344 6.897 1.00 87.38 87 PHE A CA 1
ATOM 654 C C . PHE A 1 87 ? -1.364 6.380 8.159 1.00 87.38 87 PHE A C 1
ATOM 656 O O . PHE A 1 87 ? -0.419 5.598 8.292 1.00 87.38 87 PHE A O 1
ATOM 663 N N . PRO A 1 88 ? -1.655 7.262 9.130 1.00 81.12 88 PRO A N 1
ATOM 664 C CA . PRO A 1 88 ? -0.760 7.537 10.260 1.00 81.12 88 PRO A CA 1
ATOM 665 C C . PRO A 1 88 ? -0.547 6.354 11.219 1.00 81.12 88 PRO A C 1
ATOM 667 O O . PRO A 1 88 ? 0.405 6.363 11.996 1.00 81.12 88 PRO A O 1
ATOM 670 N N . ILE A 1 89 ? -1.417 5.338 11.193 1.00 87.44 89 ILE A N 1
ATOM 671 C CA . ILE A 1 89 ? -1.296 4.139 12.040 1.00 87.44 89 ILE A CA 1
ATOM 672 C C . ILE A 1 89 ? -0.832 2.890 11.277 1.00 87.44 89 ILE A C 1
ATOM 674 O O . ILE A 1 89 ? -0.921 1.777 11.813 1.00 87.44 89 ILE A O 1
ATOM 678 N N . LEU A 1 90 ? -0.365 3.054 10.035 1.00 86.56 90 LEU A N 1
ATOM 679 C CA . LEU A 1 90 ? 0.085 1.945 9.205 1.00 86.56 90 LEU A CA 1
ATOM 680 C C . LEU A 1 90 ? 1.205 1.169 9.911 1.00 86.56 90 LEU A C 1
ATOM 682 O O . LEU A 1 90 ? 2.217 1.734 10.319 1.00 86.56 90 LEU A O 1
ATOM 686 N N . LYS A 1 91 ? 1.031 -0.148 10.043 1.00 87.69 91 LYS A N 1
ATOM 687 C CA . LYS A 1 91 ? 2.013 -1.039 10.681 1.00 87.69 91 LYS A CA 1
ATOM 688 C C . LYS A 1 91 ? 2.877 -1.769 9.667 1.00 87.69 91 LYS A C 1
ATOM 690 O O . LYS A 1 91 ? 4.001 -2.142 9.990 1.00 87.69 91 LYS A O 1
ATOM 695 N N . GLN A 1 92 ? 2.326 -2.056 8.490 1.00 86.75 92 GLN A N 1
ATOM 696 C CA . GLN A 1 92 ? 2.976 -2.879 7.477 1.00 86.75 92 GLN A CA 1
ATOM 697 C C . GLN A 1 92 ? 2.741 -2.299 6.085 1.00 86.75 92 GLN A C 1
ATOM 699 O O . GLN A 1 92 ? 1.606 -1.998 5.711 1.00 86.75 92 GLN A O 1
ATOM 704 N N . LEU A 1 93 ? 3.835 -2.183 5.335 1.00 85.31 93 LEU A N 1
ATOM 705 C CA . LEU A 1 93 ? 3.871 -1.813 3.929 1.00 85.31 93 LEU A CA 1
ATOM 706 C C . LEU A 1 93 ? 4.520 -2.961 3.155 1.00 85.31 93 LEU A C 1
ATOM 708 O O . LEU A 1 93 ? 5.673 -3.301 3.418 1.00 85.31 93 LEU A O 1
ATOM 712 N N . PHE A 1 94 ? 3.782 -3.531 2.209 1.00 85.00 94 PHE A N 1
ATOM 713 C CA . PHE A 1 94 ? 4.281 -4.525 1.265 1.00 85.00 94 PHE A CA 1
ATOM 714 C C . PHE A 1 94 ? 4.337 -3.899 -0.126 1.00 85.00 94 PHE A C 1
ATOM 716 O O . PHE A 1 94 ? 3.331 -3.388 -0.619 1.00 85.00 94 PHE A O 1
ATOM 723 N N . LEU A 1 95 ? 5.522 -3.915 -0.730 1.00 79.69 95 LEU A N 1
ATOM 724 C CA . LEU A 1 95 ? 5.756 -3.482 -2.103 1.00 79.69 95 LEU A CA 1
ATOM 725 C C . LEU A 1 95 ? 6.351 -4.662 -2.850 1.00 79.69 95 LEU A C 1
ATOM 727 O O . LEU A 1 95 ? 7.560 -4.896 -2.794 1.00 79.69 95 LEU A O 1
ATOM 731 N N . ASP A 1 96 ? 5.484 -5.410 -3.515 1.00 78.12 96 ASP A N 1
ATOM 732 C CA . ASP A 1 96 ? 5.899 -6.601 -4.230 1.00 78.12 96 ASP A CA 1
ATOM 733 C C . ASP A 1 96 ? 6.303 -6.205 -5.642 1.00 78.12 96 ASP A C 1
ATOM 735 O O . ASP A 1 96 ? 5.502 -5.706 -6.435 1.00 78.12 96 ASP A O 1
ATOM 739 N N . ALA A 1 97 ? 7.578 -6.421 -5.957 1.00 66.50 97 ALA A N 1
ATOM 740 C CA . ALA A 1 97 ? 7.996 -6.509 -7.340 1.00 66.50 97 ALA A CA 1
ATOM 741 C C . ALA A 1 97 ? 7.468 -7.844 -7.882 1.00 66.50 97 ALA A C 1
ATOM 743 O O . ALA A 1 97 ? 7.651 -8.877 -7.231 1.00 66.50 97 ALA A O 1
ATOM 744 N N . PRO A 1 98 ? 6.810 -7.854 -9.041 1.00 62.56 98 PRO A N 1
ATOM 745 C CA . PRO A 1 98 ? 6.288 -9.084 -9.596 1.00 62.56 98 PRO A CA 1
ATOM 746 C C . PRO A 1 98 ? 7.451 -10.012 -9.903 1.00 62.56 98 PRO A C 1
ATOM 748 O O . PRO A 1 98 ? 8.413 -9.645 -10.581 1.00 62.56 98 PRO A O 1
ATOM 751 N N . ASP A 1 99 ? 7.335 -11.236 -9.407 1.00 57.88 99 ASP A N 1
ATOM 752 C CA . ASP A 1 99 ? 8.155 -12.334 -9.873 1.00 57.88 99 ASP A CA 1
ATOM 753 C C . ASP A 1 99 ? 7.895 -12.484 -11.380 1.00 57.88 99 ASP A C 1
ATOM 755 O O . ASP A 1 99 ? 6.743 -12.462 -11.825 1.00 57.88 99 ASP A O 1
ATOM 759 N N . ASN A 1 100 ? 8.943 -12.655 -12.188 1.00 53.34 100 ASN A N 1
ATOM 760 C CA . ASN A 1 100 ? 8.858 -12.830 -13.649 1.00 53.34 100 ASN A CA 1
ATOM 761 C C . ASN A 1 100 ? 8.100 -14.117 -14.085 1.00 53.34 100 ASN A C 1
ATOM 763 O O . ASN A 1 100 ? 8.304 -14.621 -15.187 1.00 53.34 100 ASN A O 1
ATOM 767 N N . SER A 1 101 ? 7.269 -14.695 -13.216 1.00 49.62 101 SER A N 1
ATOM 768 C CA . SER A 1 101 ? 6.557 -15.961 -13.367 1.00 49.62 101 SER A CA 1
ATOM 769 C C . SER A 1 101 ? 5.094 -15.815 -13.802 1.00 49.62 101 SER A C 1
ATOM 771 O O . SER A 1 101 ? 4.453 -16.829 -14.083 1.00 49.62 101 SER A O 1
ATOM 773 N N . TRP A 1 102 ? 4.550 -14.596 -13.898 1.00 45.56 102 TRP A N 1
ATOM 774 C CA . TRP A 1 102 ? 3.194 -14.407 -14.420 1.00 45.56 102 TRP A CA 1
ATOM 775 C C . TRP A 1 102 ? 3.174 -14.607 -15.942 1.00 45.56 102 TRP A C 1
ATOM 777 O O . TRP A 1 102 ? 3.968 -13.983 -16.652 1.00 45.56 102 TRP A O 1
ATOM 787 N N . PRO A 1 103 ? 2.282 -15.466 -16.472 1.00 44.38 103 PRO A N 1
ATOM 788 C CA . PRO A 1 103 ? 2.165 -15.659 -17.906 1.00 44.38 103 PRO A CA 1
ATOM 789 C C . PRO A 1 103 ? 1.765 -14.335 -18.553 1.00 44.38 103 PRO A C 1
ATOM 791 O O . PRO A 1 103 ? 0.860 -13.644 -18.083 1.00 44.38 103 PRO A O 1
ATOM 794 N N . SER A 1 104 ? 2.454 -13.988 -19.639 1.00 43.84 104 SER A N 1
ATOM 795 C CA . SER A 1 104 ? 2.114 -12.860 -20.497 1.00 43.84 104 SER A CA 1
ATOM 796 C C . SER A 1 104 ? 0.632 -12.935 -20.863 1.00 43.84 104 SER A C 1
ATOM 798 O O . SER A 1 104 ? 0.226 -13.811 -21.630 1.00 43.84 104 SER A O 1
ATOM 800 N N . TYR A 1 105 ? -0.183 -12.033 -20.314 1.00 47.00 105 TYR A N 1
ATOM 801 C CA . TYR A 1 105 ? -1.538 -11.823 -20.805 1.00 47.00 105 TYR A CA 1
ATOM 802 C C . TYR A 1 105 ? -1.420 -11.228 -22.210 1.00 47.00 105 TYR A C 1
ATOM 804 O O . TYR A 1 105 ? -1.257 -10.022 -22.386 1.00 47.00 105 TYR A O 1
ATOM 812 N N . ASN A 1 106 ? -1.451 -12.100 -23.218 1.00 36.06 106 ASN A N 1
ATOM 813 C CA . ASN A 1 106 ? -1.622 -11.698 -24.604 1.00 36.06 106 ASN A CA 1
ATOM 814 C C . ASN A 1 106 ? -3.029 -11.109 -24.741 1.00 36.06 106 ASN A C 1
ATOM 816 O O . ASN A 1 106 ? -4.005 -11.839 -24.895 1.00 36.06 106 ASN A O 1
ATOM 820 N N . PHE A 1 107 ? -3.135 -9.781 -24.714 1.00 45.81 107 PHE A N 1
ATOM 821 C CA . PHE A 1 107 ? -4.281 -9.068 -25.279 1.00 45.81 107 PHE A CA 1
ATOM 822 C C . PHE A 1 107 ? -4.195 -9.131 -26.809 1.00 45.81 107 PHE A C 1
ATOM 824 O O . PHE A 1 107 ? -3.917 -8.150 -27.494 1.00 45.81 107 PHE A O 1
ATOM 831 N N . SER A 1 108 ? -4.324 -10.332 -27.355 1.00 41.06 108 SER A N 1
ATOM 832 C CA . SER A 1 108 ? -4.447 -10.572 -28.791 1.00 41.06 108 SER A CA 1
ATOM 833 C C . SER A 1 108 ? -5.306 -11.812 -28.968 1.00 41.06 108 SER A C 1
ATOM 835 O O . SER A 1 108 ? -4.799 -12.867 -29.305 1.00 41.06 108 SER A O 1
ATOM 837 N N . ASP A 1 109 ? -6.586 -11.686 -28.623 1.00 42.66 109 ASP A N 1
ATOM 838 C CA . ASP A 1 109 ? -7.687 -12.433 -29.233 1.00 42.66 109 ASP A CA 1
ATOM 839 C C . ASP A 1 109 ? -9.011 -11.851 -28.711 1.00 42.66 109 ASP A C 1
ATOM 841 O O . ASP A 1 109 ? -9.212 -11.754 -27.500 1.00 42.66 109 ASP A O 1
ATOM 845 N N . SER A 1 110 ? -9.923 -11.509 -29.633 1.00 38.88 110 SER A N 1
ATOM 846 C CA . SER A 1 110 ? -11.205 -10.770 -29.490 1.00 38.88 110 SER A CA 1
ATOM 847 C C . SER A 1 110 ? -11.032 -9.252 -29.686 1.00 38.88 110 SER A C 1
ATOM 849 O O . SER A 1 110 ? -10.596 -8.566 -28.770 1.00 38.88 110 SER A O 1
ATOM 851 N N . LEU A 1 111 ? -11.319 -8.630 -30.836 1.00 36.78 111 LEU A N 1
ATOM 852 C CA . LEU A 1 111 ? -12.302 -8.870 -31.906 1.00 36.78 111 LEU A CA 1
ATOM 853 C C . LEU A 1 111 ? -11.769 -8.350 -33.251 1.00 36.78 111 LEU A C 1
ATOM 855 O O . LEU A 1 111 ? -11.084 -7.303 -33.234 1.00 36.78 111 LEU A O 1
#

Foldseek 3Di:
DDQAQEEEDEDEPPPLVPPLPPAQAERANHQEYEYEYQAADLQSVLSVLLSYAYARHAYYAYEHHLVDDDDDPVSVVSSVVSNCVRYVNHNYYHYHDDDPPDPPPPPPDDD

pLDDT: mean 70.09, std 14.68, range [36.06, 87.69]

Sequence (111 aa):
MRHLITLDILFEPVDVATTVKRGIIRLPSLEKRTICGIACVVSSLIPAVDAFECDNLQVFHAELSSVVSPPGPEDVENLLISIHGSFPILKQLFLDAPDNSWPSYNFSDSL